Protein AF-A0A7C4CY58-F1 (afdb_monomer_lite)

Foldseek 3Di:
DPPPDQAAPVVDDLVRLLVVCVVVVHHSVVSVLVVCCCPVVVDQQLVPSVVDDPVVSVVCVVRHGSDDDPPPDDPPPPDDD

Secondary structure (DSSP, 8-state):
-----PEEGGGS-HHHHHHHHHHTT--THHHHHHHIIIIIS----STT-TTS-HHHHHHHHHHEE--PPP-----------

pLDDT: mean 84.52, std 16.3, range [34.53, 95.88]

Structure (mmCIF, N/CA/C/O backbone):
data_AF-A0A7C4CY58-F1
#
_entry.id   AF-A0A7C4CY58-F1
#
loop_
_atom_site.group_PDB
_atom_site.id
_atom_site.type_symbol
_atom_site.label_atom_id
_atom_site.label_alt_id
_atom_site.label_comp_id
_atom_site.label_asym_id
_atom_site.label_entity_id
_atom_site.label_seq_id
_atom_site.pdbx_PDB_ins_code
_atom_site.Cartn_x
_atom_site.Cartn_y
_atom_site.Cartn_z
_atom_site.occupancy
_atom_site.B_iso_or_equiv
_atom_site.auth_seq_id
_atom_site.auth_comp_id
_atom_site.auth_asym_id
_atom_site.auth_atom_id
_atom_site.pdbx_PDB_model_num
ATOM 1 N N . MET A 1 1 ? -10.521 5.695 -27.411 1.00 34.53 1 MET A N 1
ATOM 2 C CA . MET A 1 1 ? -10.632 5.779 -25.940 1.00 34.53 1 MET A CA 1
ATOM 3 C C . MET A 1 1 ? -9.214 5.860 -25.415 1.00 34.53 1 MET A C 1
ATOM 5 O O . MET A 1 1 ? -8.461 4.932 -25.665 1.00 34.53 1 MET A O 1
ATOM 9 N N . VAL A 1 2 ? -8.806 6.990 -24.834 1.00 37.69 2 VAL A N 1
ATOM 10 C CA . VAL A 1 2 ? -7.465 7.109 -24.245 1.00 37.69 2 VAL A CA 1
ATOM 11 C C . VAL A 1 2 ? -7.472 6.235 -23.000 1.00 37.69 2 VAL A C 1
ATOM 13 O O . VAL A 1 2 ? -8.226 6.503 -22.067 1.00 37.69 2 VAL A O 1
ATOM 16 N N . THR A 1 3 ? -6.727 5.134 -23.027 1.00 45.69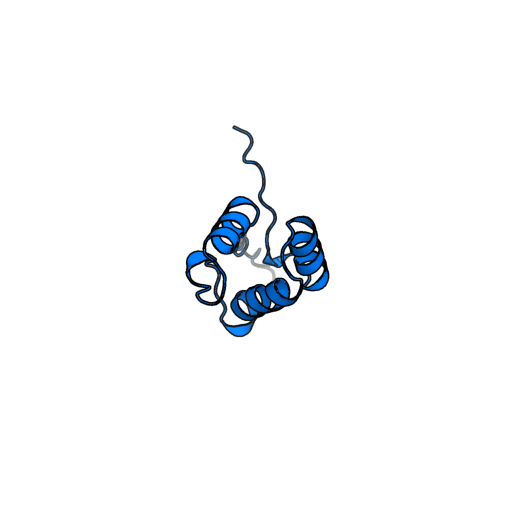 3 THR A N 1
ATOM 17 C CA . THR A 1 3 ? -6.520 4.290 -21.854 1.00 45.69 3 THR A CA 1
ATOM 18 C C . THR A 1 3 ? -5.854 5.171 -20.810 1.00 45.69 3 THR A C 1
ATOM 20 O O . THR A 1 3 ? -4.693 5.523 -20.969 1.00 45.69 3 THR A O 1
ATOM 23 N N . MET A 1 4 ? -6.595 5.596 -19.788 1.00 52.50 4 MET A N 1
ATOM 24 C CA . MET A 1 4 ? -6.016 6.336 -18.672 1.00 52.50 4 MET A CA 1
ATOM 25 C C . MET A 1 4 ? -4.947 5.422 -18.058 1.00 52.50 4 MET A C 1
ATOM 27 O O . MET A 1 4 ? -5.251 4.324 -17.571 1.00 52.50 4 MET A O 1
ATOM 31 N N . GLU A 1 5 ? -3.682 5.794 -18.227 1.00 69.19 5 GLU A N 1
ATOM 32 C CA . GLU A 1 5 ? -2.549 4.983 -17.801 1.00 69.19 5 GLU A CA 1
ATOM 33 C C . GLU A 1 5 ? -2.490 5.009 -16.276 1.00 69.19 5 GLU A C 1
ATOM 35 O O . GLU A 1 5 ? -2.032 5.965 -15.660 1.00 69.19 5 GLU A O 1
ATOM 40 N N . LYS A 1 6 ? -3.035 3.963 -15.650 1.00 78.69 6 LYS A N 1
ATOM 41 C CA . LYS A 1 6 ? -2.833 3.709 -14.222 1.00 78.69 6 LYS A CA 1
ATOM 42 C C . LYS A 1 6 ? -1.338 3.503 -13.987 1.00 78.69 6 LYS A C 1
ATOM 44 O O . LYS A 1 6 ? -0.739 2.674 -14.677 1.00 78.69 6 LYS A O 1
ATOM 49 N N . ALA A 1 7 ? -0.778 4.205 -13.009 1.00 87.00 7 ALA A N 1
ATOM 50 C CA . ALA A 1 7 ? 0.621 4.056 -12.631 1.00 87.00 7 ALA A CA 1
ATOM 51 C C . ALA A 1 7 ? 0.917 2.618 -12.170 1.00 87.00 7 ALA A C 1
ATOM 53 O O . ALA A 1 7 ? 0.053 1.941 -11.597 1.00 87.00 7 ALA A O 1
ATOM 54 N N . PHE A 1 8 ? 2.136 2.140 -12.414 1.00 90.25 8 PHE A N 1
ATOM 55 C CA . PHE A 1 8 ? 2.580 0.863 -11.870 1.00 90.25 8 PHE A CA 1
ATOM 56 C C . PHE A 1 8 ? 2.932 1.043 -10.400 1.00 90.25 8 PHE A C 1
ATOM 58 O O . PHE A 1 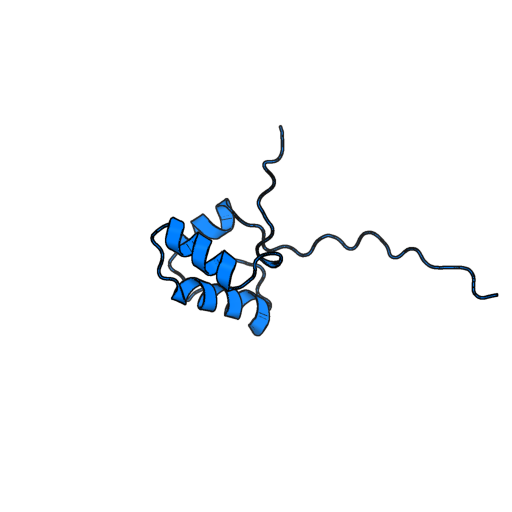8 ? 3.747 1.889 -10.045 1.00 90.25 8 PHE A O 1
ATOM 65 N N . LEU A 1 9 ? 2.344 0.220 -9.530 1.00 92.31 9 LEU A N 1
ATOM 66 C CA . LEU A 1 9 ? 2.680 0.277 -8.107 1.00 92.31 9 LEU A CA 1
ATOM 67 C C . LEU A 1 9 ? 4.142 -0.113 -7.855 1.00 92.31 9 LEU A C 1
ATOM 69 O O . LEU A 1 9 ? 4.744 0.347 -6.894 1.00 92.31 9 LEU A O 1
ATOM 73 N N . LEU A 1 10 ? 4.704 -0.947 -8.733 1.00 90.38 10 LEU A N 1
ATOM 74 C CA . LEU A 1 10 ? 6.095 -1.395 -8.673 1.00 90.38 10 LEU A CA 1
ATOM 75 C C . LEU A 1 10 ? 7.107 -0.261 -8.889 1.00 90.38 10 LEU A C 1
ATOM 77 O O . LEU A 1 10 ? 8.251 -0.408 -8.465 1.00 90.38 10 LEU A O 1
ATOM 81 N N . ASP A 1 11 ? 6.685 0.851 -9.497 1.00 91.19 11 ASP A N 1
ATOM 82 C CA . ASP A 1 11 ? 7.538 2.022 -9.724 1.00 91.19 11 ASP A CA 1
ATOM 83 C C . ASP A 1 11 ? 7.572 2.957 -8.505 1.00 91.19 11 ASP A C 1
ATOM 85 O O . ASP A 1 11 ? 8.437 3.824 -8.418 1.00 91.19 11 ASP A O 1
ATOM 89 N N . LEU A 1 12 ? 6.646 2.784 -7.554 1.00 91.44 12 LEU A N 1
ATOM 90 C CA . LEU A 1 12 ? 6.583 3.590 -6.339 1.00 91.44 12 LEU A CA 1
ATOM 91 C C . LEU A 1 12 ? 7.527 3.037 -5.273 1.00 91.44 12 LEU A C 1
ATOM 93 O O . LEU A 1 12 ? 7.477 1.860 -4.898 1.00 91.44 12 LEU A O 1
ATOM 97 N N . SER A 1 13 ? 8.320 3.926 -4.686 1.00 93.69 13 SER A N 1
ATOM 98 C CA . SER A 1 13 ? 8.982 3.661 -3.416 1.00 93.69 13 SER A CA 1
ATOM 99 C C . SER A 1 13 ? 7.959 3.511 -2.282 1.00 93.69 13 SER A C 1
ATOM 101 O O . SER A 1 13 ? 6.811 3.959 -2.355 1.00 93.69 13 SER A O 1
ATOM 103 N N . LEU A 1 14 ? 8.391 2.908 -1.171 1.00 94.12 14 LEU A N 1
ATOM 104 C CA . LEU A 1 14 ? 7.559 2.795 0.030 1.00 94.12 14 LEU A CA 1
ATOM 105 C C . LEU A 1 14 ? 7.103 4.169 0.555 1.00 94.12 14 LEU A C 1
ATOM 107 O O . LEU A 1 14 ? 5.991 4.288 1.071 1.00 94.12 14 LEU A O 1
ATOM 111 N N . GLU A 1 15 ? 7.946 5.197 0.434 1.00 95.44 15 GLU A N 1
ATOM 112 C CA . GLU A 1 15 ? 7.630 6.555 0.883 1.00 95.44 15 GLU A CA 1
ATOM 113 C C . GLU A 1 15 ? 6.568 7.215 0.001 1.00 95.44 15 GLU A C 1
ATOM 115 O O . GLU A 1 15 ? 5.622 7.802 0.528 1.00 95.44 15 GLU A O 1
ATOM 120 N N . GLU A 1 16 ? 6.669 7.057 -1.320 1.00 95.00 16 GLU A N 1
ATOM 121 C CA . GLU A 1 16 ? 5.67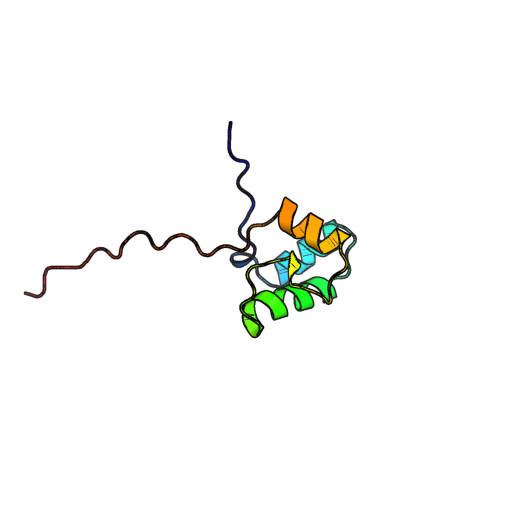4 7.561 -2.272 1.00 95.00 16 GLU A CA 1
ATOM 122 C C . GLU A 1 16 ? 4.332 6.846 -2.096 1.00 95.00 16 GLU A C 1
ATOM 124 O O . GLU A 1 16 ? 3.293 7.496 -1.992 1.00 95.00 16 GLU A O 1
ATOM 129 N N . LEU A 1 17 ? 4.342 5.518 -1.933 1.00 94.94 17 LEU A N 1
ATOM 130 C CA . LEU A 1 17 ? 3.130 4.754 -1.634 1.00 94.94 17 LEU A CA 1
ATOM 131 C C . LEU A 1 17 ? 2.488 5.203 -0.311 1.00 94.94 17 LEU A C 1
ATOM 133 O O . LEU A 1 17 ? 1.265 5.307 -0.208 1.00 94.94 17 LEU A O 1
ATOM 137 N N . ALA A 1 18 ? 3.295 5.496 0.711 1.00 95.75 18 ALA A N 1
ATOM 138 C CA . ALA A 1 18 ? 2.799 6.024 1.978 1.00 95.75 18 ALA A CA 1
ATOM 139 C C . ALA A 1 18 ? 2.220 7.438 1.846 1.00 95.75 18 ALA A C 1
ATOM 141 O O . ALA A 1 18 ? 1.237 7.748 2.522 1.00 95.75 18 ALA A O 1
ATOM 142 N N . ALA A 1 19 ? 2.802 8.289 1.000 1.00 95.81 19 ALA A N 1
ATOM 143 C CA . ALA A 1 19 ? 2.275 9.618 0.707 1.00 95.81 19 ALA A CA 1
ATOM 144 C C . ALA A 1 19 ? 0.917 9.541 -0.008 1.00 95.81 19 ALA A C 1
ATOM 146 O O . ALA A 1 19 ? -0.023 10.214 0.416 1.00 95.81 19 ALA A O 1
ATOM 147 N N . GLU A 1 20 ? 0.783 8.663 -1.003 1.00 94.44 20 GLU A N 1
ATOM 148 C CA . GLU A 1 20 ? -0.481 8.407 -1.704 1.00 94.44 20 GLU A CA 1
ATOM 149 C C . GLU A 1 20 ? -1.569 7.923 -0.744 1.00 94.44 20 GLU A C 1
ATOM 151 O O . GLU A 1 20 ? -2.645 8.513 -0.659 1.00 94.44 20 GLU A O 1
ATOM 156 N N . LEU A 1 21 ? -1.266 6.914 0.075 1.00 94.19 21 LEU A N 1
ATOM 157 C CA . LEU A 1 21 ? -2.209 6.405 1.073 1.00 94.19 21 LEU A CA 1
ATOM 158 C C . LEU A 1 21 ? -2.639 7.495 2.063 1.00 94.19 21 LEU A C 1
ATOM 160 O O . LEU A 1 21 ? -3.830 7.632 2.337 1.00 94.19 21 LEU A O 1
ATOM 164 N N . ARG A 1 22 ? -1.710 8.331 2.545 1.00 95.00 22 ARG A N 1
ATOM 165 C CA . ARG A 1 22 ? -2.052 9.473 3.411 1.00 95.00 22 ARG A CA 1
ATOM 166 C C . ARG A 1 22 ? -2.979 10.466 2.719 1.00 95.00 22 ARG A C 1
ATOM 168 O O . ARG A 1 22 ? -3.917 10.941 3.356 1.00 95.00 22 ARG A O 1
ATOM 175 N N . ALA A 1 23 ? -2.743 10.770 1.444 1.00 94.25 23 ALA A N 1
ATOM 176 C CA . ALA A 1 23 ? -3.600 11.665 0.667 1.00 94.25 23 ALA A CA 1
ATOM 177 C C . ALA A 1 23 ? -5.031 11.119 0.528 1.00 94.25 23 ALA A C 1
ATOM 179 O O . ALA A 1 23 ? -5.975 11.890 0.371 1.00 94.25 23 ALA A O 1
ATOM 180 N N . TRP A 1 24 ? -5.20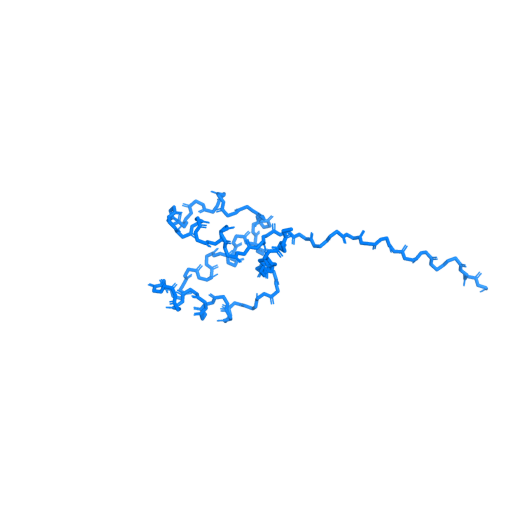9 9.800 0.628 1.00 93.31 24 TRP A N 1
ATOM 181 C CA . TRP A 1 24 ? -6.516 9.139 0.577 1.00 93.31 24 TRP A CA 1
ATOM 182 C C . TRP A 1 24 ? -7.151 8.966 1.968 1.00 93.31 24 TRP A C 1
ATOM 184 O O . TRP A 1 24 ? -8.209 8.354 2.091 1.00 93.31 24 TRP A O 1
ATOM 194 N N . GLY A 1 25 ? -6.521 9.502 3.019 1.00 94.19 25 GLY A N 1
ATOM 195 C CA . GLY A 1 25 ? -6.973 9.366 4.404 1.00 94.19 25 GLY A CA 1
ATOM 196 C C . GLY A 1 25 ? -6.591 8.036 5.056 1.00 94.19 25 GLY A C 1
ATOM 197 O O . GLY A 1 25 ? -7.071 7.732 6.148 1.00 94.19 25 GLY A O 1
ATOM 198 N N . GLU A 1 26 ? -5.726 7.246 4.419 1.00 94.12 26 GLU A N 1
ATOM 199 C CA . GLU A 1 26 ? -5.302 5.949 4.925 1.00 94.12 26 GLU A CA 1
ATOM 200 C C . GLU A 1 26 ? -4.050 6.045 5.811 1.00 94.12 26 GLU A C 1
ATOM 202 O O . GLU A 1 26 ? -3.139 6.842 5.555 1.00 94.12 26 GLU A O 1
ATOM 207 N N . PRO A 1 27 ? -3.945 5.217 6.867 1.00 93.94 27 PRO A N 1
ATOM 208 C CA . PRO A 1 27 ? -2.756 5.190 7.703 1.00 93.94 27 PRO A CA 1
ATOM 209 C C . PRO A 1 27 ? -1.504 4.777 6.920 1.00 93.94 27 PRO A C 1
ATOM 211 O O . PRO A 1 27 ? -1.499 3.771 6.213 1.00 93.94 27 PRO A O 1
ATOM 214 N N . ALA A 1 28 ? -0.393 5.480 7.150 1.00 90.00 28 ALA A N 1
ATOM 215 C CA . ALA A 1 28 ? 0.875 5.231 6.456 1.00 90.00 28 ALA A CA 1
ATOM 216 C C . ALA A 1 28 ? 1.415 3.797 6.622 1.00 90.00 28 ALA A C 1
ATOM 218 O O . ALA A 1 28 ? 2.105 3.293 5.741 1.00 90.00 28 ALA A O 1
ATOM 219 N N . TYR A 1 29 ? 1.082 3.108 7.722 1.00 93.69 29 TYR A N 1
ATOM 220 C CA . TYR A 1 29 ? 1.507 1.719 7.926 1.00 93.69 29 TYR A CA 1
ATOM 221 C C . TYR A 1 29 ? 0.912 0.756 6.886 1.00 93.69 29 TYR A C 1
ATOM 223 O O . TYR A 1 29 ? 1.485 -0.307 6.651 1.00 93.69 29 TYR A O 1
ATOM 231 N N . ARG A 1 30 ? -0.208 1.112 6.237 1.00 94.94 30 ARG A N 1
ATOM 232 C CA . ARG A 1 30 ? -0.805 0.288 5.178 1.00 94.94 30 ARG A CA 1
ATOM 233 C C . ARG A 1 30 ? 0.086 0.209 3.943 1.00 94.94 30 ARG A C 1
ATOM 235 O O . ARG A 1 30 ? 0.075 -0.814 3.267 1.00 94.94 30 ARG A O 1
ATOM 242 N N . ALA A 1 31 ? 0.931 1.216 3.712 1.00 95.44 31 ALA A N 1
ATOM 243 C CA . ALA A 1 31 ? 1.927 1.188 2.644 1.00 95.44 31 ALA A CA 1
ATOM 244 C C . ALA A 1 31 ? 2.875 0.006 2.828 1.00 95.44 31 ALA A C 1
ATOM 246 O O . ALA A 1 31 ? 3.126 -0.750 1.896 1.00 95.44 31 ALA A O 1
ATOM 247 N N . ARG A 1 32 ? 3.322 -0.213 4.070 1.00 95.00 32 ARG A N 1
ATOM 248 C CA . ARG A 1 32 ? 4.176 -1.346 4.420 1.00 95.00 32 ARG A CA 1
ATOM 249 C C . ARG A 1 32 ? 3.467 -2.683 4.218 1.00 95.00 32 ARG A C 1
ATOM 251 O O . ARG A 1 32 ? 4.097 -3.616 3.745 1.00 95.00 32 ARG A O 1
ATOM 258 N N . GLN A 1 33 ? 2.175 -2.779 4.534 1.00 95.81 33 GLN A N 1
ATOM 259 C C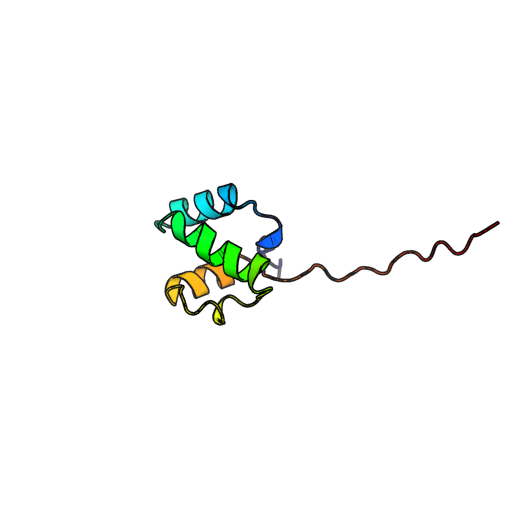A . GLN A 1 33 ? 1.408 -4.008 4.300 1.00 95.81 33 GLN A CA 1
ATOM 260 C C . GLN A 1 33 ? 1.329 -4.342 2.807 1.00 95.81 33 GLN A C 1
ATOM 262 O O . GLN A 1 33 ? 1.606 -5.475 2.425 1.00 95.81 33 GLN A O 1
ATOM 267 N N . VAL A 1 34 ? 0.998 -3.356 1.966 1.00 95.31 34 VAL A N 1
ATOM 268 C CA . VAL A 1 34 ? 0.981 -3.516 0.503 1.00 95.31 34 VAL A CA 1
ATOM 269 C C . VAL A 1 34 ? 2.373 -3.903 -0.004 1.00 95.31 34 VAL A C 1
ATOM 271 O O . VAL A 1 34 ? 2.513 -4.862 -0.757 1.00 95.31 34 VAL A O 1
ATOM 274 N N . TRP A 1 35 ? 3.413 -3.210 0.461 1.00 94.56 35 TRP A N 1
ATOM 275 C CA . TRP A 1 35 ? 4.798 -3.476 0.079 1.00 94.56 35 TRP A CA 1
ATOM 276 C C . TRP A 1 35 ? 5.241 -4.899 0.464 1.00 94.56 35 TRP A C 1
ATOM 278 O O . TRP A 1 35 ? 5.822 -5.622 -0.339 1.00 94.56 35 TRP A O 1
ATOM 288 N N . GLU A 1 36 ? 4.906 -5.377 1.661 1.00 95.06 36 GLU A N 1
ATOM 289 C CA . GLU A 1 36 ? 5.202 -6.756 2.061 1.00 95.06 36 GLU A CA 1
ATOM 290 C C . GLU A 1 36 ? 4.498 -7.777 1.149 1.00 95.06 36 GLU A C 1
ATOM 292 O O . GLU A 1 36 ? 5.122 -8.750 0.729 1.00 95.06 36 GLU A O 1
ATOM 297 N N . TRP A 1 37 ? 3.245 -7.554 0.747 1.00 95.88 37 TRP A N 1
ATOM 298 C CA . TRP A 1 37 ? 2.573 -8.435 -0.220 1.00 95.88 37 TRP A CA 1
ATOM 299 C C . TRP A 1 37 ? 3.277 -8.501 -1.569 1.00 95.88 37 TRP A C 1
ATOM 301 O O . TRP A 1 37 ? 3.448 -9.582 -2.132 1.00 95.88 37 TRP A O 1
ATOM 311 N N . VAL A 1 38 ? 3.720 -7.358 -2.067 1.00 93.38 38 VAL A N 1
ATOM 312 C CA . VAL A 1 38 ? 4.332 -7.271 -3.389 1.00 93.38 38 VAL A CA 1
ATOM 313 C C . VAL A 1 38 ? 5.747 -7.847 -3.382 1.00 93.38 38 VAL A C 1
ATOM 315 O O . VAL A 1 38 ? 6.058 -8.699 -4.206 1.00 93.38 38 VAL A O 1
ATOM 318 N N . TRP A 1 39 ? 6.596 -7.455 -2.430 1.00 90.56 39 TRP A N 1
ATOM 319 C CA . TRP A 1 39 ? 8.016 -7.828 -2.441 1.00 90.56 39 TRP A CA 1
ATOM 320 C C . TRP A 1 39 ? 8.342 -9.095 -1.644 1.00 90.56 39 TRP A C 1
ATOM 322 O O . TRP A 1 39 ? 9.268 -9.816 -2.009 1.00 90.56 39 TRP A O 1
ATOM 332 N N . ARG A 1 40 ? 7.602 -9.409 -0.570 1.00 92.19 40 ARG A N 1
ATOM 333 C CA . ARG A 1 40 ? 7.843 -10.617 0.245 1.00 92.19 40 ARG A CA 1
ATOM 334 C C . ARG A 1 40 ? 6.991 -11.797 -0.203 1.00 92.19 40 ARG A C 1
ATOM 336 O O . ARG A 1 40 ? 7.476 -12.924 -0.191 1.00 92.19 40 ARG A O 1
ATOM 343 N N . HIS A 1 41 ? 5.736 -11.549 -0.571 1.00 92.69 41 HIS A N 1
ATOM 344 C CA . HIS A 1 41 ? 4.821 -12.599 -1.028 1.00 92.69 41 HIS A CA 1
ATOM 345 C C . HIS A 1 41 ? 4.768 -12.738 -2.554 1.00 92.69 41 HIS A C 1
ATOM 347 O O . HIS A 1 41 ? 4.151 -13.685 -3.034 1.00 92.69 41 HIS A O 1
ATOM 353 N N . LEU A 1 42 ? 5.417 -11.833 -3.303 1.00 91.88 42 LEU A N 1
ATOM 354 C CA . LEU A 1 42 ? 5.398 -11.803 -4.773 1.00 91.88 42 LEU A CA 1
ATOM 355 C C . LEU A 1 42 ? 3.968 -11.791 -5.334 1.00 91.88 42 LEU A C 1
ATOM 357 O O . LEU A 1 42 ? 3.683 -12.346 -6.395 1.00 91.88 42 LEU A O 1
ATOM 361 N N . CYS A 1 43 ? 3.051 -11.172 -4.590 1.00 92.88 43 CYS A N 1
ATOM 362 C CA . CYS A 1 43 ? 1.648 -11.103 -4.942 1.00 92.88 43 CYS A CA 1
ATOM 363 C C . CYS A 1 43 ? 1.391 -9.877 -5.817 1.00 92.88 43 CYS A C 1
ATOM 365 O O . CYS A 1 43 ? 1.545 -8.739 -5.373 1.00 92.88 43 CYS A O 1
ATOM 367 N N . LEU A 1 44 ? 0.955 -10.123 -7.051 1.00 91.94 44 LEU A N 1
ATOM 368 C CA . LEU A 1 44 ? 0.574 -9.087 -8.013 1.00 91.94 44 LEU A CA 1
ATOM 369 C C . LEU A 1 44 ? -0.952 -8.904 -8.105 1.00 91.94 44 LEU A C 1
ATOM 371 O O . LEU A 1 44 ? -1.456 -8.336 -9.067 1.00 91.94 44 LEU A O 1
ATOM 375 N N . ASP A 1 45 ? -1.692 -9.383 -7.104 1.00 92.56 45 ASP A N 1
ATOM 376 C CA . ASP A 1 45 ? -3.144 -9.237 -7.012 1.00 92.56 45 ASP A CA 1
ATOM 377 C C . ASP A 1 45 ? -3.533 -8.514 -5.717 1.00 92.56 45 ASP A C 1
ATOM 379 O O . ASP A 1 45 ? -3.300 -9.001 -4.607 1.00 92.56 45 ASP A O 1
ATOM 383 N N . PHE A 1 46 ? -4.163 -7.346 -5.861 1.00 94.00 46 PHE A N 1
ATOM 384 C CA . PHE A 1 46 ? -4.702 -6.588 -4.733 1.00 94.00 46 PHE A CA 1
ATOM 385 C C . PHE A 1 46 ? -5.779 -7.369 -3.976 1.00 94.00 46 PHE A C 1
ATOM 387 O O . PHE A 1 46 ? -5.853 -7.259 -2.753 1.00 94.00 46 PHE A O 1
ATOM 394 N N . GLY A 1 47 ? -6.586 -8.182 -4.668 1.00 93.00 47 GLY A N 1
ATOM 395 C CA . GLY A 1 47 ? -7.654 -8.994 -4.082 1.00 93.00 47 GLY A CA 1
ATOM 396 C C . GLY A 1 47 ? -7.142 -10.034 -3.084 1.00 93.00 47 GLY A C 1
ATOM 397 O O . GLY A 1 47 ? -7.785 -10.281 -2.062 1.00 93.00 47 GLY A O 1
ATOM 398 N N . ALA A 1 48 ? -5.949 -10.575 -3.326 1.00 93.50 48 ALA A N 1
ATOM 399 C CA . ALA A 1 48 ? -5.308 -11.568 -2.470 1.00 93.50 48 ALA A CA 1
ATOM 400 C C . ALA A 1 48 ? -4.721 -10.989 -1.165 1.00 93.50 48 ALA A C 1
ATOM 402 O O . ALA A 1 48 ? -4.385 -11.750 -0.257 1.00 93.50 48 ALA A O 1
ATOM 403 N N . MET A 1 49 ? -4.638 -9.659 -1.019 1.00 95.12 49 MET A N 1
ATOM 404 C CA . MET A 1 49 ? -4.102 -8.999 0.179 1.00 95.12 49 MET A CA 1
ATOM 405 C C . MET A 1 49 ? -5.127 -9.013 1.330 1.00 95.12 49 MET A C 1
ATOM 407 O O . MET A 1 49 ? -5.810 -8.026 1.618 1.00 95.12 49 MET A O 1
ATOM 411 N N . THR A 1 50 ? -5.288 -10.162 1.989 1.00 93.12 50 THR A N 1
ATOM 412 C CA . THR A 1 50 ? -6.368 -10.409 2.969 1.00 93.12 50 THR A CA 1
ATOM 413 C C . THR A 1 50 ? -6.291 -9.558 4.239 1.00 93.12 50 THR A C 1
ATOM 415 O O . THR A 1 50 ? -7.314 -9.343 4.884 1.00 93.12 50 THR A O 1
ATOM 418 N N . ASN A 1 51 ? -5.113 -9.028 4.575 1.00 92.88 51 ASN A N 1
ATOM 419 C CA . ASN A 1 51 ? -4.898 -8.127 5.714 1.00 92.88 51 ASN A CA 1
ATOM 420 C C . ASN A 1 51 ? -5.257 -6.653 5.423 1.00 92.88 51 ASN A C 1
ATOM 422 O O . ASN A 1 51 ? -5.152 -5.822 6.327 1.00 92.88 51 ASN A O 1
ATOM 426 N N . LEU A 1 52 ? -5.667 -6.324 4.192 1.00 94.56 52 LEU A N 1
ATOM 427 C CA . LEU A 1 52 ? -6.162 -5.003 3.810 1.00 94.56 52 LEU A CA 1
ATOM 428 C C . LEU A 1 52 ? -7.700 -4.991 3.785 1.00 94.56 52 LEU A C 1
ATOM 430 O O . LEU A 1 52 ? -8.314 -5.965 3.338 1.00 94.56 52 LEU A O 1
ATOM 434 N N . PRO A 1 53 ? -8.353 -3.896 4.211 1.00 95.12 53 PRO A N 1
ATOM 435 C CA . PRO A 1 53 ? -9.796 -3.741 4.054 1.00 95.12 53 PRO A CA 1
ATOM 436 C C . PRO A 1 53 ? -10.222 -3.771 2.583 1.00 95.12 53 PRO A C 1
ATOM 438 O O . PRO A 1 53 ? -9.498 -3.288 1.711 1.00 95.12 53 PRO A O 1
ATOM 441 N N . LEU A 1 54 ? -11.432 -4.275 2.315 1.00 94.25 54 LEU A N 1
ATOM 442 C CA . LEU A 1 54 ? -11.988 -4.334 0.959 1.00 94.25 54 LEU A CA 1
ATOM 443 C C . LEU A 1 54 ? -11.965 -2.972 0.231 1.00 94.25 54 LEU A C 1
ATOM 445 O O . LEU A 1 54 ? -11.444 -2.949 -0.882 1.00 94.25 54 LEU A O 1
ATOM 449 N N . PRO A 1 55 ? -12.383 -1.846 0.850 1.00 94.88 55 PRO A N 1
ATOM 450 C CA . PRO A 1 55 ? -12.367 -0.549 0.167 1.00 94.88 55 PRO A CA 1
ATOM 451 C C . PRO A 1 55 ? -10.966 -0.114 -0.275 1.00 94.88 55 PRO A C 1
ATOM 453 O O . PRO A 1 55 ? -10.801 0.503 -1.324 1.00 94.88 55 PRO A O 1
ATOM 456 N N . LEU A 1 56 ? -9.933 -0.470 0.498 1.00 94.88 56 LEU A N 1
ATOM 457 C CA . LEU A 1 56 ? -8.557 -0.153 0.133 1.00 94.88 56 LEU A CA 1
ATOM 458 C C . LEU A 1 56 ? -8.084 -0.998 -1.055 1.00 94.88 56 LEU A C 1
ATOM 460 O O . LEU A 1 56 ? -7.435 -0.476 -1.958 1.00 94.88 56 LEU A O 1
ATOM 464 N N . ARG A 1 57 ? -8.410 -2.295 -1.077 1.00 95.31 57 ARG A N 1
ATOM 465 C CA . ARG A 1 57 ? -8.070 -3.166 -2.214 1.00 95.31 57 ARG A CA 1
ATOM 466 C C . ARG A 1 57 ? -8.694 -2.659 -3.512 1.00 95.31 57 ARG A C 1
ATOM 468 O O . ARG A 1 57 ? -8.024 -2.644 -4.540 1.00 95.31 57 ARG A O 1
ATOM 475 N N . GLU A 1 58 ? -9.944 -2.210 -3.446 1.00 94.69 58 GLU A N 1
ATOM 476 C CA . GLU A 1 58 ? -10.661 -1.634 -4.586 1.00 94.69 58 GLU A CA 1
ATOM 477 C C . GLU A 1 58 ? -10.012 -0.328 -5.058 1.00 94.69 58 GLU A C 1
ATOM 479 O O . GLU A 1 58 ? -9.706 -0.199 -6.241 1.00 94.69 58 GLU A O 1
ATOM 484 N N . ALA A 1 59 ? -9.699 0.594 -4.141 1.00 93.31 59 ALA A N 1
ATOM 485 C CA . ALA A 1 59 ? -9.027 1.851 -4.475 1.00 93.31 59 ALA A CA 1
ATOM 486 C C . ALA A 1 59 ? -7.641 1.635 -5.111 1.00 93.31 59 ALA A C 1
ATOM 488 O O . ALA A 1 59 ? -7.286 2.303 -6.086 1.00 93.31 59 ALA A O 1
ATOM 489 N N . LEU A 1 60 ? -6.865 0.676 -4.596 1.00 94.06 60 LEU A N 1
ATOM 490 C CA . LEU A 1 60 ? -5.574 0.296 -5.170 1.00 94.06 60 LEU A CA 1
ATOM 491 C C . LEU A 1 60 ? -5.736 -0.272 -6.586 1.00 94.06 60 LEU A C 1
ATOM 493 O O . LEU A 1 60 ? -5.020 0.148 -7.491 1.00 94.06 60 LEU A O 1
ATOM 497 N N . ALA A 1 61 ? -6.704 -1.167 -6.802 1.00 93.06 61 ALA A N 1
ATOM 498 C CA . ALA A 1 61 ? -6.985 -1.741 -8.118 1.00 93.06 61 ALA A CA 1
ATOM 499 C C . ALA A 1 61 ? -7.532 -0.707 -9.120 1.00 93.06 61 ALA A C 1
ATOM 501 O O . ALA A 1 61 ? -7.317 -0.822 -10.331 1.00 93.06 61 ALA A O 1
ATOM 502 N N . GLU A 1 62 ? -8.240 0.318 -8.647 1.00 92.19 62 GLU A N 1
ATOM 503 C CA . GLU A 1 62 ? -8.739 1.408 -9.480 1.00 92.19 62 GLU A CA 1
ATOM 504 C C . GLU A 1 62 ? -7.607 2.328 -9.949 1.00 92.19 62 GLU A C 1
ATOM 506 O O . GLU A 1 62 ? -7.583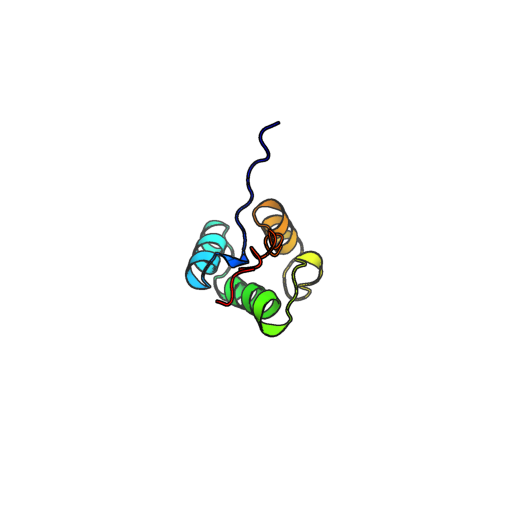 2.706 -11.120 1.00 92.19 62 GLU A O 1
ATOM 511 N N . ARG A 1 63 ? -6.643 2.640 -9.078 1.00 91.31 63 ARG A N 1
ATOM 512 C CA . ARG A 1 63 ? -5.624 3.673 -9.329 1.00 91.31 63 ARG A CA 1
ATOM 513 C C . ARG A 1 63 ? -4.287 3.133 -9.823 1.00 91.31 63 ARG A C 1
ATOM 515 O O . ARG A 1 63 ? -3.610 3.818 -10.587 1.00 91.31 63 ARG A O 1
ATOM 522 N N . PHE A 1 64 ? -3.933 1.906 -9.451 1.00 92.81 64 PHE A N 1
ATOM 523 C CA . PHE A 1 64 ? -2.640 1.307 -9.764 1.00 92.81 64 PHE A CA 1
ATOM 524 C C . PHE A 1 64 ? -2.757 0.008 -10.558 1.00 92.81 64 PHE A C 1
ATOM 526 O O . PHE A 1 64 ? -3.783 -0.675 -10.567 1.00 92.81 64 PHE A O 1
ATOM 533 N N . ARG A 1 65 ? -1.659 -0.349 -11.225 1.00 91.44 65 ARG A N 1
ATOM 534 C CA . ARG A 1 65 ? -1.438 -1.667 -11.824 1.00 91.44 65 ARG A CA 1
ATOM 535 C C . ARG A 1 65 ? -0.356 -2.409 -11.051 1.00 91.44 65 ARG A C 1
ATOM 537 O O . ARG A 1 65 ? 0.724 -1.873 -10.812 1.00 91.44 65 ARG A O 1
ATOM 544 N N . LEU A 1 66 ? -0.641 -3.663 -10.722 1.00 88.94 66 LEU A N 1
ATOM 545 C CA . LEU A 1 66 ? 0.354 -4.656 -10.327 1.00 88.94 66 LEU A CA 1
ATOM 546 C C . LEU A 1 66 ? 0.554 -5.607 -11.504 1.00 88.94 66 LEU A C 1
ATOM 548 O O . LEU A 1 66 ? -0.078 -6.650 -11.608 1.00 88.94 66 LEU A O 1
ATOM 552 N N . ALA A 1 67 ? 1.391 -5.199 -12.447 1.00 83.19 67 ALA A N 1
ATOM 553 C CA . ALA A 1 67 ? 1.789 -6.037 -13.564 1.00 83.19 67 ALA A CA 1
ATOM 554 C C . ALA A 1 67 ? 3.254 -5.761 -13.869 1.00 83.19 67 ALA A C 1
ATOM 556 O O . ALA A 1 67 ? 3.700 -4.617 -13.793 1.00 83.19 67 ALA A O 1
ATOM 557 N N . LEU A 1 68 ? 3.989 -6.812 -14.219 1.00 74.19 68 LEU A N 1
ATOM 558 C CA . LEU A 1 68 ? 5.307 -6.638 -14.805 1.00 74.19 68 LEU A CA 1
ATOM 559 C C . LEU A 1 68 ? 5.119 -6.128 -16.239 1.00 74.19 68 LEU A C 1
ATOM 561 O O . LEU A 1 68 ? 4.229 -6.632 -16.938 1.00 74.19 68 LEU A O 1
ATOM 565 N N . PRO A 1 69 ? 5.916 -5.147 -16.691 1.00 66.81 69 PRO A N 1
ATOM 566 C CA . PRO A 1 69 ? 5.912 -4.778 -18.094 1.00 66.81 69 PRO A CA 1
ATOM 567 C C . PRO A 1 69 ? 6.221 -6.030 -18.929 1.00 66.81 69 PRO A C 1
ATOM 569 O O . PRO A 1 69 ? 7.058 -6.846 -18.523 1.00 66.81 69 PRO A O 1
ATOM 572 N N . PRO A 1 70 ? 5.535 -6.231 -20.070 1.00 62.81 70 PRO A N 1
ATOM 573 C CA . PRO A 1 70 ? 5.872 -7.333 -20.952 1.00 62.81 70 PRO A CA 1
ATOM 574 C C . PRO A 1 70 ? 7.345 -7.195 -21.334 1.00 62.81 70 PRO A C 1
ATOM 576 O O . PRO A 1 70 ? 7.788 -6.111 -21.716 1.00 62.81 70 PRO A O 1
ATOM 579 N N . VAL A 1 71 ? 8.102 -8.286 -21.208 1.00 67.38 71 VAL A N 1
ATOM 580 C CA . VAL A 1 71 ? 9.473 -8.341 -21.715 1.00 67.38 71 VAL A CA 1
ATOM 581 C C . VAL A 1 71 ? 9.378 -8.182 -23.229 1.00 67.38 71 VAL A C 1
ATOM 583 O O . VAL A 1 71 ? 9.077 -9.138 -23.944 1.00 67.38 71 VAL A O 1
ATOM 586 N N . LEU A 1 72 ? 9.568 -6.957 -23.717 1.00 62.62 72 LEU A N 1
ATOM 587 C CA . LEU A 1 72 ? 9.856 -6.717 -25.122 1.00 62.62 72 LEU A CA 1
ATOM 588 C C . LEU A 1 72 ? 11.165 -7.455 -25.394 1.00 62.62 72 LEU A C 1
ATOM 590 O O . LEU A 1 72 ? 12.099 -7.357 -24.598 1.00 62.62 72 LEU A O 1
ATOM 594 N N . ALA A 1 73 ? 11.151 -8.310 -26.415 1.00 56.91 73 ALA A N 1
ATOM 595 C CA . ALA A 1 73 ? 12.192 -9.287 -26.688 1.00 56.91 73 ALA A CA 1
ATOM 596 C C . ALA A 1 73 ? 13.598 -8.711 -26.467 1.00 56.91 73 ALA A C 1
ATOM 598 O O . ALA A 1 73 ? 13.896 -7.602 -26.905 1.00 56.91 73 ALA A O 1
ATOM 599 N N . ARG A 1 74 ? 14.455 -9.490 -25.794 1.00 58.66 74 ARG A N 1
ATOM 600 C CA . ARG A 1 74 ? 15.899 -9.255 -25.827 1.00 58.66 74 ARG A CA 1
ATOM 601 C C . ARG A 1 74 ? 16.303 -9.187 -27.296 1.00 58.66 74 ARG A C 1
ATOM 603 O O . ARG A 1 74 ? 16.065 -10.160 -28.014 1.00 58.66 74 ARG A O 1
ATOM 610 N N . GLU A 1 75 ? 16.886 -8.072 -27.721 1.00 55.66 75 GLU A N 1
ATOM 611 C CA . GLU A 1 75 ? 17.726 -8.080 -28.912 1.00 55.66 75 GLU A CA 1
ATOM 612 C C . GLU A 1 75 ? 18.778 -9.162 -28.649 1.00 55.66 75 GLU A C 1
ATOM 614 O O . GLU A 1 75 ? 19.488 -9.137 -27.642 1.00 55.66 75 GLU A O 1
ATOM 619 N N . GLN A 1 76 ? 18.720 -10.241 -29.430 1.00 52.81 76 GLN A N 1
ATOM 620 C CA . GLN A 1 76 ? 19.821 -11.182 -29.463 1.00 52.81 76 GLN A CA 1
ATOM 621 C C . GLN A 1 76 ? 20.926 -10.445 -30.190 1.00 52.81 76 GLN A C 1
ATOM 623 O O . GLN A 1 76 ? 20.813 -10.185 -31.386 1.00 52.81 76 GLN A O 1
ATOM 628 N N . ASP A 1 77 ? 21.965 -10.101 -29.445 1.00 54.00 77 ASP A N 1
ATOM 629 C CA . ASP A 1 77 ? 23.253 -9.710 -29.988 1.00 54.00 77 ASP A CA 1
ATOM 630 C C . ASP A 1 77 ? 23.834 -10.956 -30.689 1.00 54.00 77 ASP A C 1
ATOM 632 O O . ASP A 1 77 ? 24.681 -11.677 -30.159 1.00 54.00 77 ASP A O 1
ATOM 636 N N . GLU A 1 78 ? 23.310 -11.286 -31.870 1.00 56.12 78 GLU A N 1
ATOM 637 C CA . GLU A 1 78 ? 23.971 -12.167 -32.823 1.00 56.12 78 GLU A CA 1
ATOM 638 C C . GLU A 1 78 ? 25.141 -11.392 -33.424 1.00 56.12 78 GLU A C 1
ATOM 640 O O . GLU A 1 78 ? 25.035 -10.901 -34.534 1.00 56.12 78 GLU A O 1
ATOM 645 N N . GLU A 1 79 ? 26.238 -11.230 -32.684 1.00 57.12 79 GLU A N 1
ATOM 646 C CA . GLU A 1 79 ? 27.561 -10.967 -33.269 1.00 57.12 79 GLU A CA 1
ATOM 647 C C . GLU A 1 79 ? 28.654 -11.129 -32.205 1.00 57.12 79 GLU A C 1
ATOM 649 O O . GLU A 1 79 ? 29.339 -10.201 -31.778 1.00 57.12 79 GLU A O 1
ATOM 654 N N . GLY A 1 80 ? 28.844 -12.381 -31.782 1.00 59.84 80 GLY A N 1
ATOM 655 C CA . GLY A 1 80 ? 30.177 -12.819 -31.391 1.00 59.84 80 GLY A CA 1
ATOM 656 C C . GLY A 1 80 ? 31.059 -12.831 -32.641 1.00 59.84 80 GLY A C 1
ATOM 657 O O . GLY A 1 80 ? 30.829 -13.645 -33.532 1.00 59.84 80 GLY A O 1
ATOM 658 N N . THR A 1 81 ? 32.024 -11.913 -32.720 1.00 52.72 81 THR A N 1
ATOM 659 C CA . THR A 1 81 ? 33.183 -12.024 -33.625 1.00 52.72 81 THR A CA 1
ATOM 660 C C . THR A 1 81 ? 34.321 -12.740 -32.913 1.00 52.72 81 THR A C 1
ATOM 662 O O . THR A 1 81 ? 34.545 -12.433 -31.719 1.00 52.72 81 THR A O 1
#

Radius of gyration: 16.21 Å; chains: 1; bounding box: 46×24×42 Å

Sequence (81 aa):
MVTMEKAFLLDLSLEELAAELRAWGEPAYRARQVWEWVWRHLCLDFGAMTNLPLPLREALAERFRLALPPVLAREQDEEGT